Protein AF-A0A2V7FQL0-F1 (afdb_monomer_lite)

Sequence (49 aa):
KKHLARRAGDVPHTLADIGQAKSDFGYEPLVEFEEGLGRTVQFFTGRKA

Foldseek 3Di:
DDDDDDDPPDDPDDDDDCVCVCVVVVDDDPADPVRVVVVVVCVVPVDDD

Radius of gyration: 16.45 Å; chains: 1; bounding bo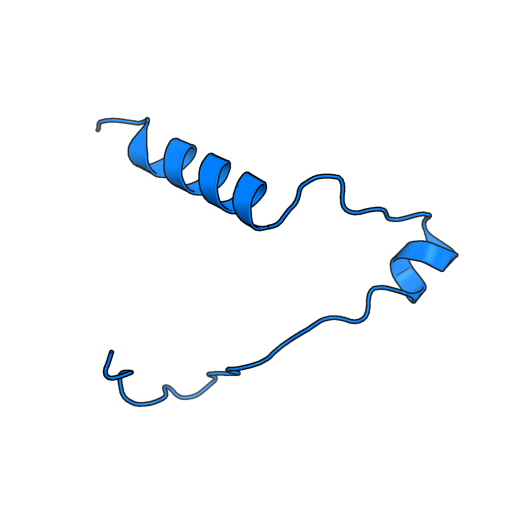x: 44×20×31 Å

Secondary structure (DSSP, 8-state):
-PPPPPPTT--S------HHHHHHH-----S-HHHHHHHHHHHHHHS--

pLDDT: mean 91.99, std 9.9, range [56.31, 98.5]

Structure (mmCIF, N/CA/C/O backbone):
data_AF-A0A2V7FQL0-F1
#
_entry.id   AF-A0A2V7FQL0-F1
#
loop_
_atom_site.group_PDB
_atom_site.id
_atom_site.type_symbol
_atom_site.label_atom_id
_atom_site.label_alt_id
_atom_site.label_comp_id
_atom_site.label_asym_id
_atom_site.label_entity_id
_atom_site.label_seq_id
_atom_site.pdbx_PDB_ins_code
_atom_site.Cartn_x
_atom_site.Cartn_y
_atom_site.Cartn_z
_atom_site.occupancy
_atom_site.B_iso_or_equiv
_atom_site.auth_seq_id
_atom_site.auth_comp_id
_atom_site.auth_asym_id
_atom_site.auth_atom_id
_atom_site.pdbx_PDB_model_num
ATOM 1 N N . LYS A 1 1 ? 11.856 10.278 -17.186 1.00 65.38 1 LYS A N 1
ATOM 2 C CA . LYS A 1 1 ? 12.787 9.132 -16.999 1.00 65.38 1 LYS A CA 1
ATOM 3 C C . LYS A 1 1 ? 12.397 8.033 -17.983 1.00 65.38 1 LYS A C 1
ATOM 5 O O . LYS A 1 1 ? 11.207 7.832 -18.166 1.00 65.38 1 LYS A O 1
ATOM 10 N N . LYS A 1 2 ? 13.354 7.359 -18.633 1.00 84.56 2 LYS A N 1
ATOM 11 C CA . LYS A 1 2 ? 13.067 6.246 -19.555 1.00 84.56 2 LYS A CA 1
ATOM 12 C C . LYS A 1 2 ? 12.856 4.967 -18.739 1.00 84.56 2 LYS A C 1
ATOM 14 O O . LYS A 1 2 ? 13.765 4.567 -18.016 1.00 84.56 2 LYS A O 1
ATOM 19 N N . HIS A 1 3 ? 11.668 4.372 -18.814 1.00 83.44 3 HIS A N 1
ATOM 20 C CA . HIS A 1 3 ? 11.420 3.055 -18.225 1.00 83.44 3 HIS 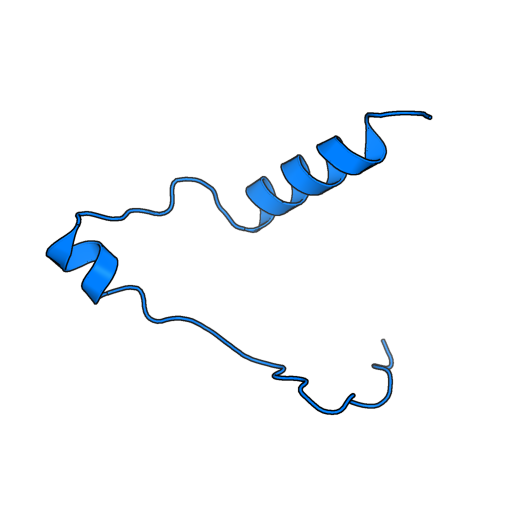A CA 1
ATOM 21 C C . HIS A 1 3 ? 12.204 1.983 -18.994 1.00 83.44 3 HIS A C 1
ATOM 23 O O . HIS A 1 3 ? 12.454 2.125 -20.194 1.00 83.44 3 HIS A O 1
ATOM 29 N N . LEU A 1 4 ? 12.623 0.928 -18.294 1.00 90.12 4 LEU A N 1
ATOM 30 C CA . LEU A 1 4 ? 13.223 -0.246 -18.928 1.00 90.12 4 LEU A CA 1
ATOM 31 C C . LEU A 1 4 ? 12.145 -1.073 -19.645 1.00 90.12 4 LEU A C 1
ATOM 33 O O . LEU A 1 4 ? 10.950 -0.853 -19.452 1.00 90.12 4 LEU A O 1
ATOM 37 N N . ALA A 1 5 ? 12.578 -2.020 -20.479 1.00 91.88 5 ALA A N 1
ATOM 38 C CA . ALA A 1 5 ? 11.667 -2.945 -21.142 1.00 91.88 5 ALA A CA 1
ATOM 39 C C . ALA A 1 5 ? 10.862 -3.758 -20.113 1.00 91.88 5 ALA A C 1
ATOM 41 O O . ALA A 1 5 ? 11.400 -4.196 -19.093 1.00 91.88 5 ALA A O 1
ATOM 42 N N . ARG A 1 6 ? 9.576 -3.954 -20.414 1.00 92.75 6 ARG A N 1
ATOM 43 C CA . ARG A 1 6 ? 8.633 -4.736 -19.612 1.00 92.75 6 ARG A CA 1
ATOM 44 C C . ARG A 1 6 ? 9.109 -6.183 -19.507 1.00 92.75 6 ARG A C 1
ATOM 46 O O . ARG A 1 6 ? 9.510 -6.783 -20.504 1.00 92.75 6 ARG A O 1
ATOM 53 N N . ARG A 1 7 ? 9.052 -6.740 -18.305 1.00 93.94 7 ARG A N 1
ATOM 54 C CA . ARG A 1 7 ? 9.359 -8.144 -18.030 1.00 93.94 7 ARG A CA 1
ATOM 55 C C . ARG A 1 7 ? 8.087 -8.978 -18.144 1.00 93.94 7 ARG A C 1
ATOM 57 O O . ARG A 1 7 ? 6.971 -8.477 -17.979 1.00 93.94 7 ARG A O 1
ATOM 64 N N . ALA A 1 8 ? 8.250 -10.265 -18.441 1.00 95.88 8 ALA A N 1
ATOM 65 C CA . ALA A 1 8 ? 7.137 -11.203 -18.370 1.00 95.88 8 ALA A CA 1
ATOM 66 C C . ALA A 1 8 ? 6.580 -11.209 -16.935 1.00 95.88 8 ALA A C 1
ATOM 68 O O . ALA A 1 8 ? 7.340 -11.377 -15.985 1.00 95.88 8 ALA A O 1
ATOM 69 N N . GLY A 1 9 ? 5.271 -10.987 -16.791 1.00 92.88 9 GLY A N 1
ATOM 70 C CA . GLY A 1 9 ? 4.593 -10.912 -15.491 1.00 92.88 9 GLY A CA 1
ATOM 71 C C . GLY A 1 9 ? 4.401 -9.503 -14.918 1.00 92.88 9 GLY A C 1
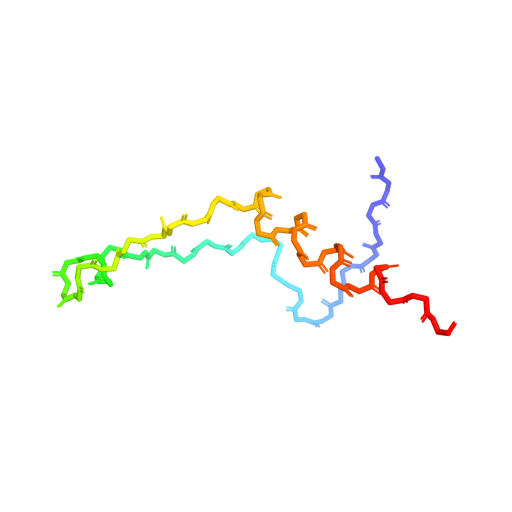ATOM 72 O O . GLY A 1 9 ? 3.688 -9.367 -13.930 1.00 92.88 9 GLY A O 1
ATOM 73 N N . ASP A 1 10 ? 4.952 -8.450 -15.532 1.00 93.69 10 ASP A N 1
ATOM 74 C CA . ASP A 1 10 ? 4.713 -7.082 -15.055 1.00 93.69 10 ASP A CA 1
ATOM 75 C C . ASP A 1 10 ? 3.223 -6.710 -15.149 1.00 93.69 10 ASP A C 1
ATOM 77 O O . ASP A 1 10 ? 2.583 -6.873 -16.196 1.00 93.69 10 ASP A O 1
ATOM 81 N N . VAL A 1 11 ? 2.684 -6.106 -14.089 1.00 90.94 11 VAL A N 1
ATOM 82 C CA . VAL A 1 11 ? 1.350 -5.492 -14.092 1.00 90.94 11 VAL A CA 1
ATOM 83 C C . VAL A 1 11 ? 1.486 -4.049 -13.593 1.00 90.94 11 VAL A C 1
ATOM 85 O O . VAL A 1 11 ? 1.648 -3.830 -12.397 1.00 90.94 11 VAL A O 1
ATOM 88 N N . PRO A 1 12 ? 1.494 -3.051 -14.496 1.00 85.50 12 PRO A N 1
ATOM 89 C CA . PRO A 1 12 ? 1.921 -1.687 -14.169 1.00 85.50 12 PRO A CA 1
ATOM 90 C C . PRO A 1 12 ? 0.954 -0.943 -13.245 1.00 85.50 12 PRO A C 1
ATOM 92 O O . PRO A 1 12 ? 1.373 -0.058 -12.504 1.00 85.50 12 PRO A O 1
ATOM 95 N N . HIS A 1 13 ? -0.328 -1.297 -13.285 1.00 89.31 13 HIS A N 1
ATOM 96 C CA . HIS A 1 13 ? -1.366 -0.669 -12.481 1.00 89.31 13 HIS A CA 1
ATOM 97 C C . HIS A 1 13 ? -2.199 -1.768 -11.838 1.00 89.31 13 HIS A C 1
ATOM 99 O O . HIS A 1 13 ? -2.982 -2.436 -12.509 1.00 89.31 13 HIS A O 1
ATOM 105 N N . THR A 1 14 ? -1.990 -1.972 -10.541 1.00 90.69 14 THR A N 1
ATOM 106 C CA . THR A 1 14 ? -2.814 -2.863 -9.727 1.00 90.69 14 THR A CA 1
ATOM 107 C C . THR A 1 14 ? -3.264 -2.095 -8.501 1.00 90.69 14 THR A C 1
ATOM 109 O O . THR A 1 14 ? -2.452 -1.509 -7.790 1.00 90.69 14 THR A O 1
ATOM 112 N N . LEU A 1 15 ? -4.576 -2.044 -8.310 1.00 92.81 15 LEU A N 1
ATOM 113 C CA . LEU A 1 15 ? -5.226 -1.417 -7.171 1.00 92.81 15 LEU A CA 1
ATOM 114 C C . LEU A 1 15 ? -6.252 -2.430 -6.677 1.00 92.81 15 LEU A C 1
ATOM 116 O O . LEU A 1 15 ? -7.123 -2.842 -7.441 1.00 92.81 15 LEU A O 1
ATOM 120 N N . ALA A 1 16 ? -6.098 -2.882 -5.438 1.00 93.06 16 ALA A N 1
ATOM 121 C CA . ALA A 1 16 ? -7.055 -3.792 -4.831 1.00 93.06 16 ALA A CA 1
ATOM 122 C C . ALA A 1 16 ? -8.250 -2.990 -4.308 1.00 93.06 16 ALA A C 1
ATOM 124 O O . ALA A 1 16 ? -8.066 -2.025 -3.565 1.00 93.06 16 ALA A O 1
ATOM 125 N N . ASP A 1 17 ? -9.463 -3.401 -4.671 1.00 96.12 17 ASP A N 1
ATOM 126 C CA . ASP A 1 17 ? -10.660 -2.945 -3.971 1.00 96.12 17 ASP A CA 1
ATOM 127 C C . ASP A 1 17 ? -10.727 -3.645 -2.606 1.00 96.12 17 ASP A C 1
ATOM 129 O O . ASP A 1 17 ? -10.750 -4.874 -2.520 1.00 96.12 17 ASP A O 1
ATOM 133 N N . ILE A 1 18 ? -10.727 -2.848 -1.540 1.00 96.75 18 ILE A N 1
ATOM 134 C CA . ILE A 1 18 ? -10.751 -3.311 -0.148 1.00 96.75 18 ILE A CA 1
ATOM 135 C C . ILE A 1 18 ? -12.125 -3.129 0.513 1.00 96.75 18 ILE A C 1
ATOM 137 O O . ILE A 1 18 ? -12.235 -3.238 1.734 1.00 96.75 18 ILE A O 1
ATOM 141 N N . GLY A 1 19 ? -13.179 -2.857 -0.263 1.00 98.25 19 GLY A N 1
ATOM 142 C CA . GLY A 1 19 ? -14.531 -2.619 0.248 1.00 98.25 19 GLY A CA 1
ATOM 143 C C . GLY A 1 19 ? -15.080 -3.774 1.089 1.00 98.25 19 GLY A C 1
ATOM 144 O O . GLY A 1 19 ? -15.606 -3.541 2.175 1.00 98.25 19 GLY A O 1
ATOM 145 N N . GLN A 1 20 ? -14.886 -5.022 0.649 1.00 98.19 20 GLN A N 1
ATOM 146 C CA . GLN A 1 20 ? -15.304 -6.201 1.423 1.00 98.19 20 GLN A CA 1
ATOM 147 C C . GLN A 1 20 ? -14.531 -6.316 2.740 1.00 98.19 20 GLN A C 1
ATOM 149 O O . GLN A 1 20 ? -15.125 -6.555 3.783 1.00 98.19 20 GLN A O 1
ATOM 154 N N . ALA A 1 21 ? -13.220 -6.057 2.728 1.00 98.12 21 ALA A N 1
ATOM 155 C CA . ALA A 1 21 ? -12.419 -6.098 3.949 1.00 98.12 21 ALA A CA 1
ATOM 156 C C . ALA A 1 21 ? -12.878 -5.045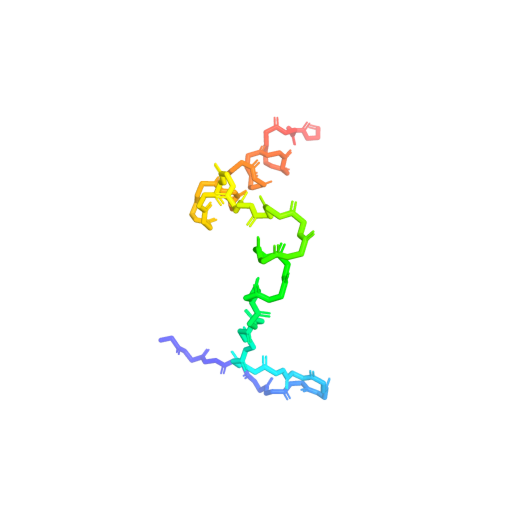 4.975 1.00 98.12 21 ALA A C 1
ATOM 158 O O . ALA A 1 21 ? -12.965 -5.336 6.170 1.00 98.12 21 ALA A O 1
ATOM 159 N N . LYS A 1 22 ? -13.214 -3.836 4.505 1.00 98.19 22 LYS A N 1
ATOM 160 C CA . LYS A 1 22 ? -13.805 -2.768 5.326 1.00 98.19 22 LYS A CA 1
ATOM 161 C C . LYS A 1 22 ? -15.160 -3.185 5.908 1.00 98.19 22 LYS A C 1
ATOM 163 O O . LYS A 1 22 ? -15.369 -3.029 7.104 1.00 98.19 22 LYS A O 1
ATOM 168 N N . SER A 1 23 ? -16.058 -3.720 5.078 1.00 98.44 23 SER A N 1
ATOM 169 C CA . SER A 1 23 ? -17.415 -4.130 5.477 1.00 98.44 23 SER A CA 1
ATOM 170 C C . SER A 1 23 ? -17.410 -5.291 6.471 1.00 98.44 23 SER A C 1
ATOM 172 O O . SER A 1 23 ? -18.028 -5.212 7.531 1.00 98.44 23 SER A O 1
ATOM 174 N N . ASP A 1 24 ? -16.694 -6.360 6.138 1.00 98.50 24 ASP A N 1
ATOM 175 C CA . ASP A 1 24 ? -16.862 -7.652 6.801 1.00 98.50 24 ASP A CA 1
ATOM 176 C C . ASP A 1 24 ? -15.971 -7.776 8.040 1.00 98.50 24 ASP A C 1
ATOM 178 O O . ASP A 1 24 ? -16.313 -8.475 8.994 1.00 98.50 24 ASP A O 1
ATOM 182 N N . PHE A 1 25 ? -14.832 -7.076 8.042 1.00 97.94 25 PHE A N 1
ATOM 183 C CA . PHE A 1 25 ? -13.833 -7.153 9.110 1.00 97.94 25 PHE A CA 1
ATOM 184 C C . PHE A 1 25 ? -13.544 -5.811 9.786 1.00 97.94 25 PHE A C 1
ATOM 186 O O . PHE A 1 25 ? -12.720 -5.767 10.698 1.00 97.94 25 PHE A O 1
ATOM 193 N N . GLY A 1 26 ? -14.171 -4.712 9.350 1.00 97.88 26 GLY A N 1
ATOM 194 C CA . GLY A 1 26 ? -13.847 -3.376 9.858 1.00 97.88 26 GLY A CA 1
ATOM 195 C C . GLY A 1 26 ? -12.406 -2.960 9.549 1.00 97.88 26 GLY A C 1
ATOM 196 O O . GLY A 1 26 ? -11.814 -2.191 10.304 1.00 97.88 26 GLY A O 1
ATOM 197 N N . TYR A 1 27 ? -11.810 -3.514 8.488 1.00 97.50 27 TYR A N 1
ATOM 198 C CA . TYR A 1 27 ? -10.417 -3.251 8.144 1.00 97.50 27 TYR A CA 1
ATOM 199 C C . TYR A 1 27 ? -10.213 -1.785 7.759 1.00 97.50 27 TYR A C 1
ATOM 201 O O . TYR A 1 27 ? -10.800 -1.317 6.787 1.00 97.50 27 TYR A O 1
ATOM 209 N N . GLU A 1 28 ? -9.316 -1.094 8.460 1.00 97.12 28 GLU A N 1
ATOM 210 C CA . GLU A 1 28 ? -8.896 0.263 8.121 1.00 97.12 28 GLU A CA 1
ATOM 211 C C . GLU A 1 28 ? -7.365 0.325 8.006 1.00 97.12 28 GLU A C 1
ATOM 213 O O . GLU A 1 28 ? -6.665 -0.050 8.954 1.00 97.12 28 GLU A O 1
ATOM 218 N N . PRO A 1 29 ? -6.811 0.778 6.865 1.00 95.75 29 PRO A N 1
ATOM 219 C CA . PRO A 1 29 ? -5.390 1.077 6.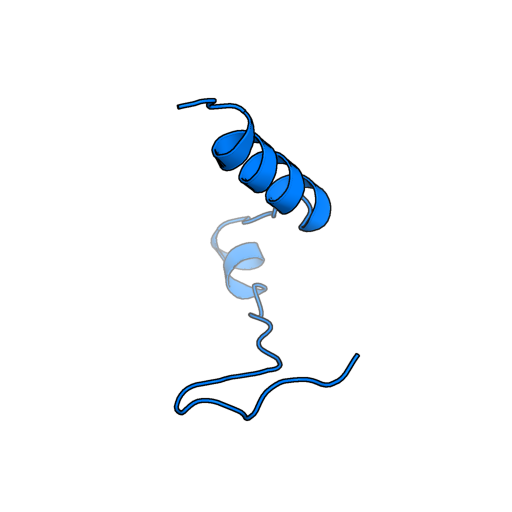758 1.00 95.75 29 PRO A CA 1
ATOM 220 C C . PRO A 1 29 ? -5.000 2.159 7.770 1.00 95.75 29 PRO A C 1
ATOM 222 O O . PRO A 1 29 ? -5.525 3.263 7.748 1.00 95.75 29 PRO A O 1
ATOM 225 N N . LEU A 1 30 ? -4.066 1.839 8.666 1.00 97.38 30 LEU A N 1
ATOM 226 C CA . LEU A 1 30 ? -3.621 2.770 9.713 1.00 97.38 30 LEU A CA 1
ATOM 227 C C . LEU A 1 30 ? -2.365 3.561 9.334 1.00 97.38 30 LEU A C 1
ATOM 229 O O . LEU A 1 30 ? -1.930 4.422 10.093 1.00 97.38 30 LEU A O 1
ATOM 233 N N . VAL A 1 31 ? -1.728 3.208 8.219 1.00 97.50 31 VAL A N 1
ATOM 234 C CA . VAL A 1 31 ? -0.446 3.769 7.789 1.00 97.50 31 VAL A CA 1
ATOM 235 C C . VAL A 1 31 ? -0.551 4.106 6.311 1.00 97.50 31 VAL A C 1
ATOM 237 O O . VAL A 1 31 ? -0.823 3.223 5.496 1.00 97.50 31 VAL A O 1
ATOM 240 N N . GLU A 1 32 ? -0.308 5.372 5.982 1.00 97.00 32 GLU A N 1
ATOM 241 C CA . GLU A 1 32 ? -0.280 5.853 4.602 1.00 97.00 32 GLU A CA 1
ATOM 242 C C . GLU A 1 32 ? 0.914 5.278 3.835 1.00 97.00 32 GLU A C 1
ATOM 244 O O . GLU A 1 32 ? 1.942 4.899 4.412 1.00 97.00 32 GLU A O 1
ATOM 249 N N . PHE A 1 33 ? 0.797 5.225 2.508 1.00 95.00 33 PHE A N 1
ATOM 250 C CA . PHE A 1 33 ? 1.805 4.594 1.659 1.00 95.00 33 PHE A CA 1
ATOM 251 C C . PHE A 1 33 ? 3.198 5.219 1.836 1.00 95.00 33 PHE A C 1
ATOM 253 O O . PHE A 1 33 ? 4.183 4.503 2.032 1.00 95.00 33 PHE A O 1
ATOM 260 N N . GLU A 1 34 ? 3.285 6.549 1.815 1.00 97.81 34 GLU A N 1
ATOM 261 C CA . GLU A 1 34 ? 4.529 7.304 1.964 1.00 97.81 34 GLU A CA 1
ATOM 262 C C . GLU A 1 34 ? 5.197 7.029 3.314 1.00 97.81 34 GLU A C 1
ATOM 264 O O . GLU A 1 34 ? 6.415 6.838 3.390 1.00 97.81 34 GLU A O 1
ATOM 269 N N . GLU A 1 35 ? 4.398 6.962 4.379 1.00 98.25 35 GLU A N 1
ATOM 270 C CA . GLU A 1 35 ? 4.883 6.677 5.723 1.00 98.25 35 GLU A CA 1
ATOM 271 C C . GLU A 1 35 ? 5.417 5.244 5.828 1.00 98.25 35 GLU A C 1
ATOM 273 O O . GLU A 1 35 ? 6.539 5.020 6.299 1.00 98.25 35 GLU A O 1
ATOM 278 N N . GLY A 1 36 ? 4.637 4.266 5.360 1.00 97.94 36 GLY A N 1
ATOM 279 C CA . GLY A 1 36 ? 5.028 2.859 5.369 1.00 97.94 36 GLY A CA 1
ATOM 280 C C . GLY A 1 36 ? 6.306 2.613 4.565 1.00 97.94 36 GLY A C 1
ATOM 281 O O . GLY A 1 36 ? 7.209 1.900 5.021 1.00 97.94 36 GLY A O 1
ATOM 282 N N . LEU A 1 37 ? 6.432 3.261 3.404 1.00 97.75 37 LEU A N 1
ATOM 283 C CA . LEU A 1 37 ? 7.630 3.192 2.573 1.00 97.75 37 LEU A CA 1
ATOM 284 C C . LEU A 1 37 ? 8.845 3.802 3.285 1.00 97.75 37 LEU A C 1
ATOM 286 O O . LEU A 1 37 ? 9.916 3.193 3.290 1.00 97.75 37 LEU A O 1
ATOM 290 N N . GLY A 1 38 ? 8.681 4.959 3.935 1.00 97.38 38 GLY A N 1
ATOM 291 C CA . GLY A 1 38 ? 9.743 5.608 4.707 1.00 97.38 38 GLY A CA 1
ATOM 292 C C . GLY A 1 38 ? 10.284 4.719 5.830 1.00 97.38 38 GLY A C 1
ATOM 293 O O . GLY A 1 38 ? 11.496 4.497 5.916 1.00 97.38 38 GLY A O 1
ATOM 294 N N . ARG A 1 39 ? 9.390 4.127 6.634 1.00 96.94 39 ARG A N 1
ATOM 295 C CA . ARG A 1 39 ? 9.752 3.169 7.698 1.00 96.94 39 ARG A CA 1
ATOM 296 C C . ARG A 1 39 ? 10.495 1.954 7.132 1.00 96.94 39 ARG A C 1
ATOM 298 O O . ARG A 1 39 ? 11.488 1.506 7.705 1.00 96.94 39 ARG A O 1
ATOM 305 N N . THR A 1 40 ? 10.045 1.451 5.983 1.00 96.88 40 THR A N 1
ATOM 306 C CA . THR A 1 40 ? 10.667 0.307 5.299 1.00 96.88 40 THR A CA 1
ATOM 307 C C . THR A 1 40 ? 12.091 0.632 4.849 1.00 96.88 40 THR A C 1
ATOM 309 O O . THR A 1 40 ? 13.018 -0.128 5.124 1.00 96.88 40 THR A O 1
ATOM 312 N N . VAL A 1 41 ? 12.306 1.784 4.208 1.00 96.62 41 VAL A N 1
ATOM 313 C CA . VAL A 1 41 ? 13.647 2.231 3.801 1.00 96.62 41 VAL A CA 1
ATOM 314 C C . VAL A 1 41 ? 14.556 2.408 5.013 1.00 96.62 41 VAL A C 1
ATOM 316 O O . VAL A 1 41 ? 15.695 1.934 4.995 1.00 96.62 41 VAL A O 1
ATOM 319 N N . GLN A 1 42 ? 14.065 3.045 6.079 1.00 96.31 42 GLN A N 1
ATOM 320 C CA . GLN A 1 42 ? 14.823 3.220 7.317 1.00 96.31 42 GLN A CA 1
ATOM 321 C C . GLN A 1 42 ? 15.245 1.876 7.919 1.00 96.31 42 GLN A C 1
ATOM 323 O O . GLN A 1 42 ? 16.378 1.747 8.371 1.00 96.31 42 GLN A O 1
ATOM 328 N N . PHE A 1 43 ? 14.383 0.858 7.896 1.00 94.81 43 PHE A N 1
ATOM 329 C CA . PHE A 1 43 ? 14.736 -0.478 8.375 1.00 94.81 43 PHE A CA 1
ATOM 330 C C . PHE A 1 43 ? 15.934 -1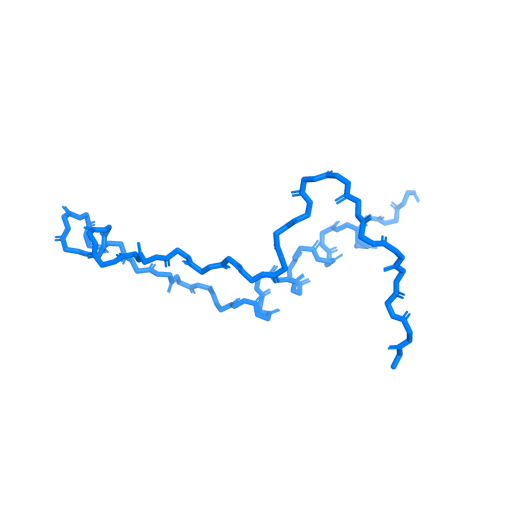.076 7.615 1.00 94.81 43 PHE A C 1
ATOM 332 O O . PHE A 1 43 ? 16.869 -1.578 8.240 1.00 94.81 43 PHE A O 1
ATOM 339 N N . PHE A 1 44 ? 15.939 -0.986 6.280 1.00 95.50 44 PHE A N 1
ATOM 340 C CA . PHE A 1 44 ? 17.017 -1.539 5.450 1.00 95.50 44 PHE A CA 1
ATOM 341 C C . PHE A 1 44 ? 18.309 -0.719 5.488 1.00 95.50 44 PHE A C 1
ATOM 343 O O . PHE A 1 44 ? 19.390 -1.281 5.352 1.00 95.50 44 PHE A O 1
ATOM 350 N N . THR A 1 45 ? 18.211 0.599 5.659 1.00 93.81 45 THR A N 1
ATOM 351 C CA . THR A 1 45 ? 19.368 1.513 5.607 1.00 93.81 45 THR A CA 1
ATOM 352 C C . THR A 1 45 ? 19.927 1.867 6.985 1.00 93.81 45 THR A C 1
ATOM 354 O O . THR A 1 45 ? 21.094 2.233 7.103 1.00 93.81 45 THR A O 1
ATOM 357 N N . GLY A 1 46 ? 19.113 1.752 8.036 1.00 83.06 46 GLY A N 1
ATOM 358 C CA . GLY A 1 46 ? 19.474 2.072 9.417 1.00 83.06 46 GLY A CA 1
ATOM 359 C C . GLY A 1 46 ? 20.332 1.002 10.091 1.00 83.06 46 GLY A C 1
ATOM 360 O O . GLY A 1 46 ? 21.031 1.300 11.058 1.00 83.06 46 GLY A O 1
ATOM 361 N N . ARG A 1 47 ? 20.346 -0.227 9.561 1.00 67.19 47 ARG A N 1
ATOM 362 C CA . ARG A 1 47 ? 21.402 -1.197 9.859 1.00 67.19 47 ARG A CA 1
ATOM 363 C C . ARG A 1 47 ? 22.575 -0.905 8.933 1.00 67.19 47 ARG A C 1
ATOM 365 O O . ARG A 1 47 ? 22.585 -1.338 7.784 1.00 67.19 47 ARG A O 1
ATOM 372 N N . LYS A 1 48 ? 23.580 -0.186 9.434 1.00 58.50 48 LYS A N 1
ATOM 373 C CA . LYS A 1 48 ? 24.925 -0.376 8.884 1.00 58.50 48 LYS A CA 1
ATOM 374 C C . LYS A 1 48 ? 25.280 -1.852 9.094 1.00 58.50 48 LYS A C 1
ATOM 376 O O . LYS A 1 48 ? 25.053 -2.365 10.190 1.00 58.50 48 LYS A O 1
ATOM 381 N N . ALA A 1 49 ? 25.743 -2.516 8.037 1.00 56.31 49 ALA A N 1
ATOM 382 C CA . ALA A 1 49 ? 26.514 -3.745 8.193 1.00 56.31 49 ALA A CA 1
ATOM 383 C C . ALA A 1 49 ? 27.721 -3.483 9.107 1.00 56.31 49 ALA A C 1
ATOM 385 O O . ALA A 1 49 ? 28.235 -2.337 9.070 1.00 56.31 49 ALA A O 1
#